Protein AF-A0A7C8UQD3-F1 (afdb_monomer_lite)

pLDDT: mean 87.44, std 9.6, range [51.25, 96.5]

Secondary structure (DSSP, 8-state):
--HHHHHH-SS-----------PPPSS--PPPP--S--S---SS---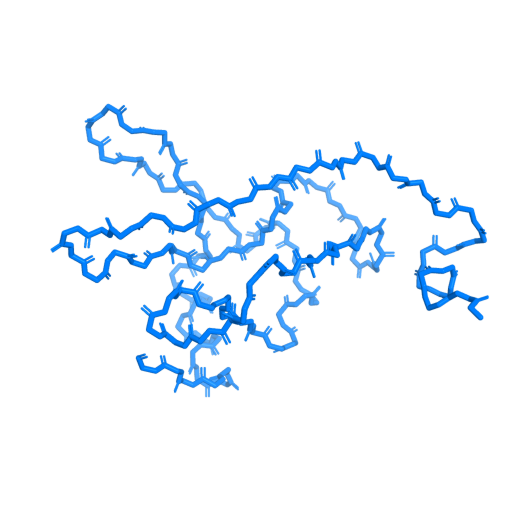------SS---GGGTPPP--TTGGGS-GGGEEEEPPSTTSPPEEEE-HHHHHHHHTTS----

Organism: Orbilia oligospora (NCBI:txid2813651)

InterPro domains:
  IPR008775 Phytanoyl-CoA dioxygenase-like [PF05721] (27-76)
  IPR051961 Fungal Secondary Metabolite Dioxygenase [PTHR37563] (3-74)

Structure (mmCIF, N/CA/C/O backbone):
data_AF-A0A7C8UQD3-F1
#
_entry.id   AF-A0A7C8UQD3-F1
#
loop_
_atom_site.group_PDB
_atom_site.id
_atom_site.type_symbol
_atom_site.label_atom_id
_atom_site.label_alt_id
_atom_site.label_comp_id
_atom_site.label_asym_id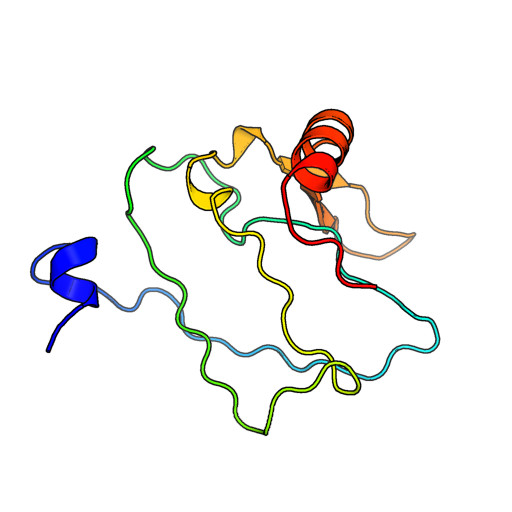
_atom_site.label_entity_id
_atom_site.label_seq_id
_atom_site.pdbx_PDB_ins_code
_atom_site.Cartn_x
_atom_site.Cartn_y
_atom_site.Cartn_z
_atom_site.occupancy
_atom_site.B_iso_or_equiv
_atom_site.auth_seq_id
_atom_site.auth_comp_id
_atom_site.auth_asym_id
_atom_site.auth_atom_id
_atom_site.pdbx_PDB_model_num
ATOM 1 N N . MET A 1 1 ? -3.721 -24.048 -6.521 1.00 60.00 1 MET A N 1
ATOM 2 C CA . MET A 1 1 ? -2.915 -22.894 -6.060 1.00 60.00 1 MET A CA 1
ATOM 3 C C . MET A 1 1 ? -1.723 -22.817 -7.000 1.00 60.00 1 MET A C 1
ATOM 5 O O . MET A 1 1 ? -1.155 -23.888 -7.178 1.00 60.00 1 MET A O 1
ATOM 9 N N . PRO A 1 2 ? -1.340 -21.674 -7.609 1.00 65.50 2 PRO A N 1
ATOM 10 C CA . PRO A 1 2 ? -1.112 -20.453 -6.829 1.00 65.50 2 PRO A CA 1
ATOM 11 C C . PRO A 1 2 ? -1.373 -19.147 -7.617 1.00 65.50 2 PRO A C 1
ATOM 13 O O . PRO A 1 2 ? -0.610 -18.793 -8.510 1.00 65.50 2 PRO A O 1
ATOM 16 N N . THR A 1 3 ? -2.394 -18.374 -7.236 1.00 86.44 3 THR A N 1
ATOM 17 C CA . THR A 1 3 ? -2.647 -17.013 -7.766 1.00 86.44 3 THR A CA 1
ATOM 18 C C . THR A 1 3 ? -1.391 -16.134 -7.764 1.00 86.44 3 THR A C 1
ATOM 20 O O . THR A 1 3 ? -1.137 -15.418 -8.728 1.00 86.44 3 THR A O 1
ATOM 23 N N . LEU A 1 4 ? -0.552 -16.265 -6.730 1.00 90.75 4 LEU A N 1
ATOM 24 C CA . LEU A 1 4 ? 0.736 -15.578 -6.631 1.00 90.75 4 LEU A CA 1
ATOM 25 C C . LEU A 1 4 ? 1.714 -15.969 -7.738 1.00 90.75 4 LEU A C 1
ATOM 27 O O . LEU A 1 4 ? 2.326 -15.088 -8.329 1.00 90.75 4 LEU A O 1
ATOM 31 N N . ALA A 1 5 ? 1.844 -17.259 -8.058 1.00 91.75 5 ALA A N 1
ATOM 32 C CA . ALA A 1 5 ? 2.788 -17.675 -9.090 1.00 91.75 5 ALA A CA 1
ATOM 33 C C . ALA A 1 5 ? 2.323 -17.282 -10.498 1.00 91.75 5 ALA A C 1
ATOM 35 O O . ALA A 1 5 ? 3.136 -17.018 -11.379 1.00 91.75 5 ALA A O 1
ATOM 36 N N . THR A 1 6 ? 1.006 -17.194 -10.711 1.00 91.50 6 THR A N 1
ATOM 37 C CA . THR A 1 6 ? 0.439 -16.655 -11.954 1.00 91.50 6 THR A CA 1
ATOM 38 C C . THR A 1 6 ? 0.760 -15.170 -12.132 1.00 91.50 6 THR A C 1
ATOM 40 O O . THR A 1 6 ? 0.939 -14.729 -13.262 1.00 91.50 6 THR A O 1
ATOM 43 N N . MET A 1 7 ? 0.845 -14.402 -11.042 1.00 91.31 7 MET A N 1
ATOM 44 C CA . MET A 1 7 ? 1.101 -12.959 -11.099 1.00 91.31 7 MET A CA 1
ATOM 45 C C . MET A 1 7 ? 2.585 -12.590 -11.043 1.00 91.31 7 MET A C 1
ATOM 47 O O . MET A 1 7 ? 2.986 -11.641 -11.706 1.00 91.31 7 MET A O 1
ATOM 51 N N . LEU A 1 8 ? 3.384 -13.313 -10.254 1.00 93.44 8 LEU A N 1
ATOM 52 C CA . LEU A 1 8 ? 4.770 -12.951 -9.928 1.00 93.44 8 LEU A CA 1
ATOM 53 C C . LEU A 1 8 ? 5.815 -13.905 -10.531 1.00 93.44 8 LEU A C 1
ATOM 55 O O . LEU A 1 8 ? 7.012 -13.670 -10.386 1.00 93.44 8 LEU A O 1
ATOM 59 N N . GLY A 1 9 ? 5.385 -14.972 -11.208 1.00 92.19 9 GLY A N 1
ATOM 60 C CA . GLY A 1 9 ? 6.266 -16.007 -11.750 1.00 92.19 9 GLY A CA 1
ATOM 61 C C . GLY A 1 9 ? 6.355 -17.257 -10.864 1.00 92.19 9 GLY A C 1
ATOM 62 O O . GLY A 1 9 ? 5.787 -17.301 -9.777 1.00 92.19 9 GLY A O 1
ATOM 63 N N . PRO A 1 10 ? 7.043 -18.314 -11.327 1.00 93.75 10 PRO A N 1
ATOM 64 C CA . PRO A 1 10 ? 6.930 -19.664 -10.762 1.00 93.75 10 PRO A CA 1
ATOM 65 C C . PRO A 1 10 ? 7.424 -19.810 -9.313 1.00 93.75 10 PRO A C 1
ATOM 67 O O . PRO A 1 10 ? 6.967 -20.712 -8.615 1.00 93.75 10 PRO A O 1
ATOM 70 N N . GLU A 1 11 ? 8.319 -18.934 -8.855 1.00 93.44 11 GLU A N 1
ATOM 71 C CA . GLU A 1 11 ? 8.979 -19.026 -7.546 1.00 93.44 11 GLU A CA 1
ATOM 72 C C . GLU A 1 11 ? 8.889 -17.685 -6.789 1.00 93.44 11 GLU A C 1
ATOM 74 O O . GLU A 1 11 ? 9.887 -16.972 -6.662 1.00 93.44 11 GLU A O 1
ATOM 79 N N . PRO A 1 12 ? 7.695 -17.283 -6.308 1.00 93.00 12 PRO A N 1
ATOM 80 C CA . PRO A 1 12 ? 7.562 -16.060 -5.527 1.00 93.00 12 PRO A CA 1
ATOM 81 C C . PRO A 1 12 ? 8.284 -16.204 -4.180 1.00 93.00 12 PRO A C 1
ATOM 83 O O . PRO A 1 12 ? 8.188 -17.235 -3.513 1.00 93.00 12 PRO A O 1
ATOM 86 N N . VAL A 1 13 ? 8.971 -15.144 -3.753 1.00 94.06 13 VAL A N 1
ATOM 87 C CA . VAL A 1 13 ? 9.729 -15.107 -2.494 1.00 94.06 13 VAL A CA 1
ATOM 88 C C . VAL A 1 13 ? 9.041 -14.178 -1.498 1.00 94.06 13 VAL A C 1
ATOM 90 O O . VAL A 1 13 ? 8.691 -13.046 -1.833 1.00 94.06 13 VAL A O 1
ATOM 93 N N . LEU A 1 14 ? 8.890 -14.631 -0.251 1.00 94.69 14 LEU A N 1
ATOM 94 C CA . LEU A 1 14 ? 8.470 -13.774 0.856 1.00 94.69 14 LEU A CA 1
ATOM 95 C C . LEU A 1 14 ? 9.652 -12.902 1.301 1.00 94.69 14 LEU A C 1
ATOM 97 O O . LEU A 1 14 ? 10.532 -13.368 2.018 1.00 94.69 14 LEU A O 1
ATOM 101 N N . GLN A 1 15 ? 9.673 -11.645 0.860 1.00 93.38 15 GLN A N 1
ATOM 102 C CA . GLN A 1 15 ? 10.747 -10.694 1.184 1.00 93.38 15 GLN A CA 1
ATOM 103 C C . GLN A 1 15 ? 10.536 -9.968 2.519 1.00 93.38 15 GLN A C 1
ATOM 105 O O . GLN A 1 15 ? 11.493 -9.558 3.169 1.00 93.38 15 GLN A O 1
ATOM 110 N N . TYR A 1 16 ? 9.281 -9.781 2.923 1.00 93.06 16 TYR A N 1
ATOM 111 C CA . TYR A 1 16 ? 8.915 -8.983 4.087 1.00 93.06 16 TYR A CA 1
ATOM 112 C C . TYR A 1 16 ? 7.658 -9.558 4.740 1.00 93.06 16 TYR A C 1
ATOM 114 O O . TYR A 1 16 ? 6.688 -9.867 4.050 1.00 93.06 16 TYR A O 1
ATOM 122 N N . ALA A 1 17 ? 7.681 -9.699 6.065 1.00 95.81 17 ALA A N 1
ATOM 123 C CA . ALA A 1 17 ? 6.547 -10.133 6.872 1.00 95.81 17 ALA A CA 1
ATOM 124 C C . ALA A 1 17 ? 6.489 -9.275 8.138 1.00 95.81 17 ALA A C 1
ATOM 126 O O . ALA A 1 17 ? 7.421 -9.278 8.941 1.00 95.81 17 ALA A O 1
ATOM 127 N N . SER A 1 18 ? 5.408 -8.516 8.288 1.00 94.69 18 SER A N 1
ATOM 128 C CA . SER A 1 18 ? 5.207 -7.566 9.383 1.00 94.69 18 SER A CA 1
ATOM 129 C C . SER A 1 18 ? 3.718 -7.440 9.703 1.00 94.69 18 SER A C 1
ATOM 131 O O . SER A 1 18 ? 2.888 -8.075 9.052 1.00 94.69 18 SER A O 1
ATOM 133 N N . GLY A 1 19 ? 3.386 -6.647 10.719 1.00 94.19 19 GLY A N 1
ATOM 134 C CA . GLY A 1 19 ? 2.014 -6.385 11.137 1.00 94.19 19 GLY A CA 1
ATOM 135 C C . GLY A 1 19 ? 1.752 -4.903 11.382 1.00 94.19 19 GLY A C 1
ATOM 136 O O . GLY A 1 19 ? 2.657 -4.140 11.722 1.00 94.19 19 GLY A O 1
ATOM 137 N N . ASN A 1 20 ? 0.485 -4.520 11.251 1.00 92.81 20 ASN A N 1
ATOM 138 C CA . ASN A 1 20 ? -0.020 -3.187 11.552 1.00 92.81 20 ASN A CA 1
ATOM 139 C C . ASN A 1 20 ? -1.083 -3.303 12.649 1.00 92.81 20 ASN A C 1
ATOM 141 O O . ASN A 1 20 ? -2.050 -4.049 12.499 1.00 92.81 20 ASN A O 1
ATOM 145 N N . THR A 1 21 ? -0.919 -2.548 13.735 1.00 91.62 21 THR A N 1
ATOM 146 C CA . THR A 1 21 ? -1.924 -2.446 14.801 1.00 91.62 21 THR A CA 1
ATOM 147 C C . THR A 1 21 ? -2.581 -1.076 14.717 1.00 91.62 21 THR A C 1
ATOM 149 O O . THR A 1 21 ? -1.958 -0.072 15.061 1.00 91.62 21 THR A O 1
ATOM 152 N N . ALA A 1 22 ? -3.833 -1.031 14.262 1.00 89.38 22 ALA A N 1
ATOM 153 C CA . ALA A 1 22 ? -4.632 0.188 14.262 1.00 89.38 22 ALA A CA 1
ATOM 154 C C . ALA A 1 22 ? -5.056 0.520 15.701 1.00 89.38 22 ALA A C 1
ATOM 156 O O . ALA A 1 22 ? -5.945 -0.113 16.269 1.00 89.38 22 ALA A O 1
ATOM 157 N N . LEU A 1 23 ? -4.370 1.482 16.319 1.00 88.25 23 LEU A N 1
ATOM 158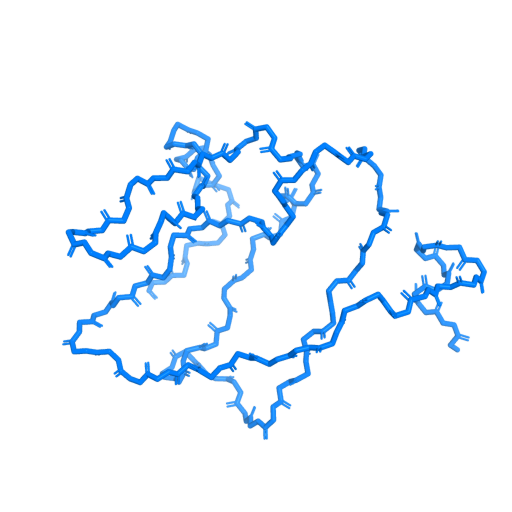 C CA . LEU A 1 23 ? -4.738 2.002 17.634 1.00 88.25 23 LEU A CA 1
ATOM 159 C C . LEU A 1 23 ? -5.767 3.120 17.482 1.00 88.25 23 LEU A C 1
ATOM 161 O O . LEU A 1 23 ? -5.712 3.901 16.534 1.00 88.25 23 LEU A O 1
ATOM 165 N N . GLN A 1 24 ? -6.680 3.223 18.447 1.00 82.88 24 GLN A N 1
ATOM 166 C CA . GLN A 1 24 ? -7.657 4.302 18.469 1.00 82.88 24 GLN A CA 1
ATOM 167 C C . GLN A 1 24 ? -6.952 5.655 18.625 1.00 82.88 24 GLN A C 1
ATOM 169 O O . GLN A 1 24 ? -6.204 5.871 19.581 1.00 82.88 24 GLN A O 1
ATOM 174 N N . THR A 1 25 ? -7.208 6.574 17.699 1.00 77.12 25 THR A N 1
ATOM 175 C CA . THR A 1 25 ? -6.651 7.928 17.726 1.00 77.12 25 THR A CA 1
ATOM 176 C C . THR A 1 25 ? -7.662 8.928 18.310 1.00 77.12 25 THR A C 1
ATOM 178 O O . THR A 1 25 ? -8.863 8.777 18.086 1.00 77.12 25 THR A O 1
ATOM 181 N N . PRO A 1 26 ? -7.223 9.971 19.049 1.00 70.88 26 PRO A N 1
ATOM 182 C CA . PRO A 1 26 ? -8.122 10.976 19.646 1.00 70.88 26 PRO A CA 1
ATOM 183 C C . PRO A 1 26 ? -8.899 11.839 18.637 1.00 70.88 26 PRO A C 1
ATOM 185 O O . PRO A 1 26 ? -9.862 12.510 19.001 1.00 70.88 26 PRO A O 1
ATOM 188 N N . SER A 1 27 ? -8.471 11.846 17.377 1.00 61.78 27 SER A N 1
ATOM 189 C CA . SER A 1 27 ? -9.138 12.473 16.236 1.00 61.78 27 SER A CA 1
ATOM 190 C C . SER A 1 27 ? -9.420 11.406 15.176 1.00 61.78 27 SER A C 1
ATOM 192 O O . SER A 1 27 ? -8.819 10.332 15.226 1.00 61.78 27 SER A O 1
ATOM 194 N N . ASN A 1 28 ? -10.286 11.698 14.198 1.00 64.25 28 ASN A N 1
ATOM 195 C CA . ASN A 1 28 ? -10.464 10.909 12.966 1.00 64.25 28 ASN A CA 1
ATOM 196 C C . ASN A 1 28 ? -9.186 10.952 12.095 1.00 64.25 28 ASN A C 1
ATOM 198 O O . ASN A 1 28 ? -9.216 11.361 10.935 1.00 64.25 28 ASN A O 1
ATOM 202 N N . ALA A 1 29 ? -8.035 10.635 12.688 1.00 74.69 29 ALA A N 1
ATOM 203 C CA . ALA A 1 29 ? -6.733 10.665 12.065 1.00 74.69 29 ALA A CA 1
ATOM 204 C C . ALA A 1 29 ? -6.706 9.563 11.014 1.00 74.69 29 ALA A C 1
ATOM 206 O O . ALA A 1 29 ? -6.639 8.373 11.313 1.00 74.69 29 ALA A O 1
ATOM 207 N N . ARG A 1 30 ? -6.800 9.987 9.760 1.00 82.56 30 ARG A N 1
ATOM 208 C CA . ARG A 1 30 ? -6.718 9.112 8.604 1.00 82.56 30 ARG A CA 1
ATOM 209 C C . ARG A 1 30 ? -5.302 9.188 8.062 1.00 82.56 30 ARG A C 1
ATOM 211 O O . ARG A 1 30 ? -4.770 10.284 7.887 1.00 82.56 30 ARG A O 1
ATOM 218 N N . GLN A 1 31 ? -4.702 8.038 7.766 1.00 87.38 31 GLN A N 1
ATOM 219 C CA . GLN A 1 31 ? -3.435 8.028 7.043 1.00 87.38 31 GLN A CA 1
ATOM 220 C C . GLN A 1 31 ? -3.628 8.690 5.664 1.00 87.38 31 GLN A C 1
ATOM 222 O O . GLN A 1 31 ? -4.680 8.502 5.030 1.00 87.38 31 GLN A O 1
ATOM 227 N N . PRO A 1 32 ? -2.648 9.466 5.175 1.00 90.56 32 PRO A N 1
ATOM 228 C CA . PRO A 1 32 ? -2.666 9.937 3.797 1.00 90.56 32 PRO A CA 1
ATOM 229 C C . PRO A 1 32 ? -2.767 8.754 2.825 1.00 90.56 32 PRO A C 1
ATOM 231 O O . PRO A 1 32 ? -2.262 7.663 3.097 1.00 90.56 32 PRO A O 1
ATOM 234 N N . VAL A 1 33 ? -3.440 8.950 1.688 1.00 92.69 33 VAL A N 1
ATOM 235 C CA . VAL A 1 33 ? -3.493 7.924 0.632 1.00 92.69 33 VAL A CA 1
ATOM 236 C C . VAL A 1 33 ? -2.079 7.730 0.090 1.00 92.69 33 VAL A C 1
ATOM 238 O O . VAL A 1 33 ? -1.436 8.719 -0.250 1.00 92.69 33 VAL A O 1
ATOM 241 N N . HIS A 1 34 ? -1.609 6.488 -0.000 1.00 93.56 34 HIS A N 1
ATOM 242 C CA . HIS A 1 34 ? -0.259 6.147 -0.454 1.00 93.56 34 HIS A CA 1
ATOM 243 C C . HIS A 1 34 ? -0.211 4.744 -1.081 1.00 93.56 34 HIS A C 1
ATOM 245 O O . HIS A 1 34 ? -1.181 3.989 -1.020 1.00 93.56 34 HIS A O 1
ATOM 251 N N . SER A 1 35 ? 0.927 4.422 -1.694 1.00 92.88 35 SER A N 1
ATOM 252 C CA . SER A 1 35 ? 1.379 3.071 -2.032 1.00 92.88 35 SER A CA 1
ATOM 253 C C . SER A 1 35 ? 2.476 2.653 -1.045 1.00 92.88 35 SER A C 1
ATOM 255 O O . SER A 1 35 ? 3.245 3.487 -0.566 1.00 92.88 35 SER A O 1
ATOM 257 N N . ASP A 1 36 ? 2.575 1.361 -0.735 1.00 91.31 36 ASP A N 1
ATOM 258 C CA . ASP A 1 36 ? 3.565 0.857 0.229 1.00 91.31 36 ASP A CA 1
ATOM 259 C C . ASP A 1 36 ? 5.010 0.947 -0.285 1.00 91.31 36 ASP A C 1
ATOM 261 O O . ASP A 1 36 ? 5.947 1.070 0.507 1.00 91.31 36 ASP A O 1
ATOM 265 N N . ILE A 1 37 ? 5.190 0.886 -1.608 1.00 90.31 37 ILE A N 1
ATOM 266 C CA . ILE A 1 37 ? 6.496 0.936 -2.270 1.00 90.31 37 ILE A CA 1
ATOM 267 C C . ILE A 1 37 ? 6.851 2.382 -2.602 1.00 90.31 37 ILE A C 1
ATOM 269 O O . ILE A 1 37 ? 6.077 3.073 -3.257 1.00 90.31 37 ILE A O 1
ATOM 273 N N . ASP A 1 38 ? 8.047 2.815 -2.213 1.00 87.31 38 ASP A N 1
ATOM 274 C CA . ASP A 1 38 ? 8.535 4.193 -2.344 1.00 87.31 38 ASP A CA 1
ATOM 275 C C . ASP A 1 38 ? 9.834 4.329 -3.151 1.00 87.31 38 ASP A C 1
ATOM 277 O O . ASP A 1 38 ? 10.477 5.378 -3.142 1.00 87.31 38 ASP A O 1
ATOM 281 N N . PHE A 1 39 ? 10.215 3.281 -3.877 1.00 89.56 39 PHE A N 1
ATOM 282 C CA . PHE A 1 39 ? 11.414 3.250 -4.706 1.00 89.56 39 PHE A CA 1
ATOM 283 C C . PHE A 1 39 ? 11.080 2.921 -6.169 1.00 89.56 39 PHE A C 1
ATOM 285 O O . PHE A 1 39 ? 10.034 2.325 -6.436 1.00 89.56 39 PHE A O 1
ATOM 292 N N . PRO A 1 40 ? 11.969 3.257 -7.127 1.00 92.75 40 PRO A N 1
ATOM 293 C CA . PRO A 1 40 ? 11.794 2.894 -8.529 1.00 92.75 40 PRO A CA 1
ATOM 294 C C . PRO A 1 40 ? 11.543 1.403 -8.732 1.00 92.75 40 PRO A C 1
ATOM 296 O O . PRO A 1 40 ? 12.360 0.563 -8.355 1.00 92.75 40 PRO A O 1
ATOM 299 N N . HIS A 1 41 ? 10.423 1.077 -9.371 1.00 90.88 41 HIS A N 1
ATOM 300 C CA . HIS A 1 41 ? 10.014 -0.293 -9.641 1.00 90.88 41 HIS A CA 1
ATOM 301 C C . HIS A 1 41 ? 9.412 -0.425 -11.048 1.00 90.88 41 HIS A C 1
ATOM 303 O O . HIS A 1 41 ? 9.011 0.579 -11.640 1.00 90.88 41 HIS A O 1
ATOM 309 N N . PRO A 1 42 ? 9.334 -1.644 -11.610 1.00 90.50 42 PRO A N 1
ATOM 310 C CA . PRO A 1 42 ? 8.728 -1.848 -12.920 1.00 90.50 42 PRO A CA 1
ATOM 311 C C . PRO A 1 42 ? 7.235 -1.492 -12.956 1.00 90.50 42 PRO A C 1
ATOM 313 O O . PRO A 1 42 ? 6.531 -1.619 -11.954 1.00 90.50 42 PRO A O 1
ATOM 316 N N . ASN A 1 43 ? 6.737 -1.145 -14.147 1.00 88.31 43 ASN A N 1
ATOM 317 C CA . ASN A 1 43 ? 5.320 -0.827 -14.403 1.00 88.31 43 ASN A CA 1
ATOM 318 C C . ASN A 1 43 ? 4.438 -2.077 -14.593 1.00 88.31 43 ASN A C 1
ATOM 320 O O . ASN A 1 43 ? 3.328 -1.993 -15.114 1.00 88.31 43 ASN A O 1
ATOM 324 N N . PHE A 1 44 ? 4.944 -3.252 -14.227 1.00 88.88 44 PHE A N 1
ATOM 325 C CA . PHE A 1 44 ? 4.215 -4.516 -14.229 1.00 88.88 44 PHE A CA 1
ATOM 326 C C . PHE A 1 44 ? 4.236 -5.111 -12.813 1.00 88.88 44 PHE A C 1
ATOM 328 O O . PHE A 1 44 ? 5.125 -4.765 -12.031 1.00 88.88 44 PHE A O 1
ATOM 335 N N . PRO A 1 45 ? 3.291 -6.004 -12.458 1.00 89.50 45 PRO A N 1
ATOM 336 C CA . PRO A 1 45 ? 3.263 -6.618 -11.134 1.00 89.50 45 PRO A CA 1
ATOM 337 C C . PRO A 1 45 ? 4.593 -7.312 -10.804 1.00 89.50 45 PRO A C 1
ATOM 339 O O . PRO A 1 45 ? 4.977 -8.274 -11.463 1.00 89.50 45 PRO A O 1
ATOM 342 N N . PHE A 1 46 ? 5.299 -6.809 -9.790 1.00 91.25 46 PHE A N 1
ATOM 343 C CA . PHE A 1 46 ? 6.597 -7.339 -9.344 1.00 91.25 46 PHE A CA 1
ATOM 344 C C . PHE A 1 46 ? 6.589 -7.743 -7.860 1.00 91.25 46 PHE A C 1
ATOM 346 O O . PHE A 1 46 ? 7.472 -8.468 -7.406 1.00 91.25 46 PHE A O 1
ATOM 353 N N . SER A 1 47 ? 5.590 -7.289 -7.103 1.00 92.56 47 SER A N 1
ATOM 354 C CA . SER A 1 47 ? 5.363 -7.634 -5.702 1.00 92.56 47 SER A CA 1
ATOM 355 C C . SER A 1 47 ? 3.860 -7.697 -5.416 1.00 92.56 47 SER A C 1
ATOM 357 O O . SER A 1 47 ? 3.045 -7.145 -6.158 1.00 92.56 47 SER A O 1
ATOM 359 N N . MET A 1 48 ? 3.484 -8.406 -4.351 1.00 93.75 48 MET A N 1
ATOM 360 C CA . MET A 1 48 ? 2.110 -8.452 -3.860 1.00 93.75 48 MET A CA 1
ATOM 361 C C . MET A 1 48 ? 2.101 -8.362 -2.339 1.00 93.75 48 MET A C 1
ATOM 363 O O . MET A 1 48 ? 2.768 -9.147 -1.667 1.00 93.75 48 MET A O 1
ATOM 367 N N . VAL A 1 49 ? 1.299 -7.438 -1.815 1.00 94.50 49 VAL A N 1
ATOM 368 C CA . VAL A 1 49 ? 0.998 -7.347 -0.386 1.00 94.50 49 VAL A CA 1
ATOM 369 C C . VAL A 1 49 ? -0.169 -8.278 -0.072 1.00 94.50 49 VAL A C 1
ATOM 371 O O . VAL A 1 49 ? -1.204 -8.237 -0.739 1.00 94.50 49 VAL A O 1
ATOM 374 N N . VAL A 1 50 ? -0.001 -9.125 0.942 1.00 94.12 50 VAL A N 1
ATOM 375 C CA . VAL A 1 50 ? -1.046 -10.030 1.433 1.00 94.12 50 VAL A CA 1
ATOM 376 C C . VAL A 1 50 ? -1.399 -9.621 2.858 1.00 94.12 50 VAL A C 1
ATOM 378 O O . VAL A 1 50 ? -0.677 -9.944 3.798 1.00 94.12 50 VAL A O 1
ATOM 381 N N . ASN A 1 51 ? -2.517 -8.911 3.013 1.00 95.00 51 ASN A N 1
ATOM 382 C CA . ASN A 1 51 ? -3.038 -8.526 4.323 1.00 95.00 51 ASN A CA 1
ATOM 383 C C . ASN A 1 51 ? -3.856 -9.676 4.920 1.00 95.00 51 ASN A C 1
ATOM 385 O O . ASN A 1 51 ? -4.846 -10.110 4.330 1.00 95.00 51 ASN A O 1
ATOM 389 N N . ILE A 1 52 ? -3.440 -10.162 6.092 1.00 95.81 52 ILE A N 1
ATOM 390 C CA . ILE A 1 52 ? -4.129 -11.223 6.835 1.00 95.81 52 ILE A CA 1
ATOM 391 C C . ILE A 1 52 ? -4.759 -10.587 8.081 1.00 95.81 52 ILE A C 1
ATOM 393 O O . ILE A 1 52 ? -4.039 -10.323 9.047 1.00 95.81 52 ILE A O 1
ATOM 397 N N . PRO A 1 53 ? -6.074 -10.303 8.079 1.00 95.31 53 PRO A N 1
ATOM 398 C CA . PRO A 1 53 ? -6.733 -9.752 9.254 1.00 95.31 53 PRO A CA 1
ATOM 399 C C . PRO A 1 53 ? -6.753 -10.786 10.387 1.00 95.31 53 PRO A C 1
ATOM 401 O O . PRO A 1 53 ? -7.048 -11.960 10.165 1.00 95.31 53 PRO A O 1
ATOM 404 N N . LEU A 1 54 ? -6.426 -10.346 11.605 1.00 96.44 54 LEU A N 1
ATOM 405 C CA . LEU A 1 54 ? -6.449 -11.188 12.814 1.00 96.44 54 LEU A CA 1
ATOM 406 C C . LEU A 1 54 ? -7.765 -11.069 13.601 1.00 96.44 54 LEU A C 1
ATOM 408 O O . LEU A 1 54 ? -7.992 -11.820 14.547 1.00 96.44 54 LEU A O 1
ATOM 412 N N . VAL A 1 55 ? -8.610 -10.115 13.213 1.00 95.25 55 VAL A N 1
ATOM 413 C CA . VAL A 1 55 ? -9.946 -9.834 13.749 1.00 95.25 55 VAL A CA 1
ATOM 414 C C . VAL A 1 55 ? -10.860 -9.439 12.589 1.00 95.25 55 VAL A C 1
ATOM 416 O O . VAL A 1 55 ? -10.367 -9.122 11.504 1.00 95.25 55 VAL A O 1
ATOM 419 N N . ASP A 1 56 ? -12.174 -9.428 12.802 1.00 96.50 56 ASP A N 1
ATOM 420 C CA . ASP A 1 56 ? -13.107 -8.905 11.800 1.00 96.50 56 ASP A CA 1
ATOM 421 C C . ASP A 1 56 ? -12.796 -7.434 11.504 1.00 96.50 56 ASP A C 1
ATOM 423 O O . ASP A 1 56 ? -12.682 -6.624 12.422 1.00 96.50 56 ASP A O 1
ATOM 427 N N . MET A 1 57 ? -12.656 -7.087 10.225 1.00 93.38 57 MET A N 1
ATOM 428 C CA . MET A 1 57 ? -12.361 -5.721 9.787 1.00 93.38 57 MET A CA 1
ATOM 429 C C . MET A 1 57 ? -13.672 -4.978 9.521 1.00 93.38 57 MET A C 1
ATOM 431 O O . MET A 1 57 ? -14.447 -5.384 8.653 1.00 93.38 57 MET A O 1
ATOM 435 N N . THR A 1 58 ? -13.910 -3.883 10.239 1.00 91.81 58 THR A N 1
ATOM 436 C CA . THR A 1 58 ? -15.080 -3.010 10.081 1.00 91.81 58 THR A CA 1
ATOM 437 C C . THR A 1 58 ? -14.644 -1.554 9.928 1.00 91.81 58 THR A C 1
ATOM 439 O O . THR A 1 58 ? -13.505 -1.193 10.224 1.00 91.81 58 THR A O 1
ATOM 442 N N . ILE A 1 59 ? -15.540 -0.686 9.457 1.00 87.62 59 ILE A N 1
ATOM 443 C CA . ILE A 1 59 ? -15.230 0.747 9.324 1.00 87.62 59 ILE A CA 1
ATOM 444 C C . ILE A 1 59 ? -14.856 1.331 10.697 1.00 87.62 59 ILE A C 1
ATOM 446 O O . ILE A 1 59 ? -13.898 2.088 10.821 1.00 87.62 59 ILE A O 1
ATOM 450 N N . GLU A 1 60 ? -15.562 0.913 11.747 1.00 87.75 60 GLU A N 1
ATOM 451 C CA . GLU A 1 60 ? -15.413 1.415 13.114 1.00 87.75 60 GLU A CA 1
ATOM 452 C C . GLU A 1 60 ? -14.082 1.022 13.770 1.00 87.75 60 GLU A C 1
ATOM 454 O O . GLU A 1 60 ? -13.635 1.717 14.682 1.00 87.75 60 GLU A O 1
ATOM 459 N N . ASN A 1 61 ? -13.446 -0.071 13.329 1.00 89.50 61 ASN A N 1
ATOM 460 C CA . ASN A 1 61 ? -12.166 -0.536 13.872 1.00 89.50 61 ASN A CA 1
ATOM 461 C C . ASN A 1 61 ? -10.968 -0.312 12.935 1.00 89.50 61 ASN A C 1
ATOM 463 O O . ASN A 1 61 ? -9.887 -0.846 13.185 1.00 89.50 61 ASN A O 1
ATOM 467 N N . GLY A 1 62 ? -11.140 0.519 11.902 1.00 88.88 62 GLY A N 1
ATOM 468 C CA . GLY A 1 62 ? -10.048 0.934 11.025 1.00 88.88 62 GLY A CA 1
ATOM 469 C C . GLY A 1 62 ? -9.765 -0.040 9.885 1.00 88.88 62 GLY A C 1
ATOM 470 O O . GLY A 1 62 ? -8.601 -0.272 9.553 1.00 88.88 62 GLY A O 1
ATOM 471 N N . ALA A 1 63 ? -10.807 -0.614 9.274 1.00 89.81 63 ALA A N 1
ATOM 472 C CA . ALA A 1 63 ? -10.654 -1.379 8.042 1.00 89.81 63 ALA A CA 1
ATOM 473 C C . ALA A 1 63 ? -9.899 -0.582 6.964 1.00 89.81 63 ALA A C 1
ATOM 475 O O . ALA A 1 63 ? -10.146 0.606 6.756 1.00 89.81 63 ALA A O 1
ATOM 476 N N . LEU A 1 64 ? -8.987 -1.260 6.259 1.00 90.00 64 LEU A N 1
ATOM 477 C CA . LEU A 1 64 ? -8.216 -0.658 5.174 1.00 90.00 64 LEU A CA 1
ATOM 478 C C . LEU A 1 64 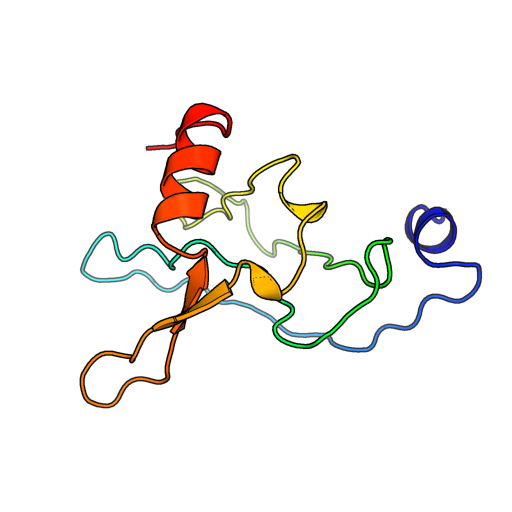? -9.141 -0.193 4.041 1.00 90.00 64 LEU A C 1
ATOM 480 O O . LEU A 1 64 ? -9.939 -0.966 3.512 1.00 90.00 64 LEU A O 1
ATOM 484 N N . GLU A 1 65 ? -8.943 1.045 3.602 1.00 91.25 65 GLU A N 1
ATOM 485 C CA . GLU A 1 65 ? -9.541 1.584 2.386 1.00 91.25 65 GLU A CA 1
ATOM 486 C C . GLU A 1 65 ? -8.631 1.297 1.180 1.00 91.25 65 GLU A C 1
ATOM 488 O O . GLU A 1 65 ? -7.442 1.615 1.197 1.00 91.25 65 GLU A O 1
ATOM 493 N N . VAL A 1 66 ? -9.182 0.717 0.110 1.00 91.81 66 VAL A N 1
ATOM 494 C CA . VAL A 1 66 ? -8.447 0.410 -1.130 1.00 91.81 66 VAL A CA 1
ATOM 495 C C . VAL A 1 66 ? -9.030 1.172 -2.315 1.00 91.81 66 VAL A C 1
ATOM 497 O O . VAL A 1 66 ? -10.239 1.373 -2.395 1.00 91.81 66 VAL A O 1
ATOM 500 N N . TRP A 1 67 ? -8.168 1.599 -3.244 1.00 92.56 67 TRP A N 1
ATOM 501 C CA . TRP A 1 67 ? -8.539 2.408 -4.413 1.00 92.56 67 TRP A CA 1
ATOM 502 C C . TRP A 1 67 ? -8.310 1.590 -5.691 1.00 92.56 67 TRP A C 1
ATOM 504 O O . TRP A 1 67 ? -7.190 1.567 -6.206 1.00 92.56 67 TRP A O 1
ATOM 514 N N . PRO A 1 68 ? -9.321 0.864 -6.206 1.00 91.25 68 PRO A N 1
ATOM 515 C CA . PRO A 1 68 ? -9.146 0.008 -7.376 1.00 91.25 68 PRO A CA 1
ATOM 516 C C . PRO A 1 68 ? -8.643 0.785 -8.600 1.00 91.25 68 PRO A C 1
ATOM 518 O O . PRO A 1 68 ? -9.050 1.915 -8.849 1.00 91.25 68 PRO A O 1
ATOM 521 N N . GLY A 1 69 ? -7.755 0.165 -9.379 1.00 90.19 69 GLY A N 1
ATOM 522 C CA . GLY A 1 69 ? -7.176 0.767 -10.588 1.00 90.19 69 GLY A CA 1
ATOM 523 C C . GLY A 1 69 ? -5.954 1.668 -10.365 1.00 90.19 69 GLY A C 1
ATOM 524 O O . GLY A 1 69 ? -5.191 1.863 -11.305 1.00 90.19 69 GLY A O 1
ATOM 525 N N . THR A 1 70 ? -5.682 2.142 -9.143 1.00 91.50 70 THR A N 1
ATOM 526 C CA . THR A 1 70 ? -4.518 3.021 -8.881 1.00 91.50 70 THR A CA 1
ATOM 527 C C . THR A 1 70 ? -3.173 2.287 -8.875 1.00 91.50 70 THR A C 1
ATOM 529 O O . THR A 1 70 ? -2.140 2.911 -9.069 1.00 91.50 70 THR A O 1
ATOM 532 N N . HIS A 1 71 ? -3.170 0.957 -8.749 1.00 91.50 71 HIS A N 1
ATOM 533 C CA . HIS A 1 71 ? -1.973 0.107 -8.865 1.00 91.50 71 HIS A CA 1
ATOM 534 C C . HIS A 1 71 ? -1.264 0.171 -10.234 1.00 91.50 71 HIS A C 1
ATOM 536 O O . HIS A 1 71 ? -0.164 -0.355 -10.368 1.00 91.50 71 HIS A O 1
ATOM 542 N N . ALA A 1 72 ? -1.886 0.776 -11.253 1.00 89.88 72 ALA A N 1
ATOM 543 C CA . ALA A 1 72 ? -1.283 0.982 -12.570 1.00 89.88 72 ALA A CA 1
ATOM 544 C C . ALA A 1 72 ? -0.322 2.190 -12.626 1.00 89.88 72 ALA A C 1
ATOM 546 O O . ALA A 1 72 ? 0.262 2.452 -13.677 1.00 89.88 72 ALA A O 1
ATOM 547 N N . THR A 1 73 ? -0.177 2.940 -11.528 1.00 89.12 73 THR A N 1
ATOM 548 C CA . THR A 1 73 ? 0.780 4.052 -11.401 1.00 89.12 73 THR A CA 1
ATOM 549 C C . THR A 1 73 ? 2.075 3.597 -10.723 1.00 89.12 73 THR A C 1
ATOM 551 O O . THR A 1 73 ? 2.181 2.464 -10.256 1.00 89.12 73 THR A O 1
ATOM 554 N N . THR A 1 74 ? 3.069 4.480 -10.641 1.00 88.00 74 THR A N 1
ATOM 555 C CA . THR A 1 74 ? 4.375 4.186 -10.028 1.00 88.00 74 THR A CA 1
ATOM 556 C C . THR A 1 74 ? 4.601 5.007 -8.761 1.00 88.00 74 THR A C 1
ATOM 558 O O . THR A 1 74 ? 3.770 5.835 -8.378 1.00 88.00 74 THR A O 1
ATOM 561 N N . PHE A 1 75 ? 5.751 4.793 -8.115 1.00 90.12 75 PHE A N 1
ATOM 562 C CA . PHE A 1 75 ? 6.217 5.606 -6.991 1.00 90.12 75 PHE A CA 1
ATOM 563 C C . PHE A 1 75 ? 6.337 7.113 -7.315 1.00 90.12 75 PHE A C 1
ATOM 565 O O . PHE A 1 75 ? 6.355 7.910 -6.383 1.00 90.12 75 PHE A O 1
ATOM 572 N N . GLU A 1 76 ? 6.386 7.507 -8.596 1.00 93.31 76 GLU A N 1
ATOM 573 C CA . GLU A 1 76 ? 6.494 8.909 -9.039 1.00 93.31 76 GLU A CA 1
ATOM 574 C C . GLU A 1 76 ? 5.262 9.748 -8.671 1.00 93.31 76 GLU A C 1
ATOM 576 O O . GLU A 1 76 ? 5.365 10.960 -8.506 1.00 93.31 76 GLU A O 1
ATOM 581 N N . ASP A 1 77 ? 4.110 9.103 -8.474 1.00 94.38 77 ASP A N 1
ATOM 582 C CA . ASP A 1 77 ? 2.870 9.764 -8.059 1.00 94.38 77 ASP A CA 1
ATOM 583 C C . ASP A 1 77 ? 2.850 10.094 -6.552 1.00 94.38 77 ASP A C 1
ATOM 585 O O . ASP A 1 77 ? 1.844 10.599 -6.039 1.00 94.38 77 ASP A O 1
ATOM 589 N N . GLN A 1 78 ? 3.928 9.778 -5.825 1.00 93.19 78 GLN A N 1
ATOM 590 C CA . GLN A 1 78 ? 4.036 9.940 -4.378 1.00 93.19 78 GLN A CA 1
ATOM 591 C C . GLN A 1 78 ? 5.004 11.054 -3.984 1.00 93.19 78 GLN A C 1
ATOM 593 O O . GLN A 1 78 ? 6.018 11.301 -4.632 1.00 93.19 78 GLN A O 1
ATOM 598 N N . ILE A 1 79 ? 4.713 11.679 -2.849 1.00 92.81 79 ILE A N 1
ATOM 599 C CA . ILE A 1 79 ? 5.555 12.663 -2.175 1.00 92.81 79 ILE A CA 1
ATOM 600 C C . ILE A 1 79 ? 5.780 12.258 -0.719 1.00 92.81 79 ILE A C 1
ATOM 602 O O . ILE A 1 79 ? 4.987 11.527 -0.121 1.00 92.81 79 ILE A O 1
ATOM 606 N N . LEU A 1 80 ? 6.873 12.762 -0.148 1.00 89.75 80 LEU A N 1
ATOM 607 C CA . LEU A 1 80 ? 7.107 12.746 1.290 1.00 89.75 80 LEU A CA 1
ATOM 608 C C . LEU A 1 80 ? 6.652 14.085 1.861 1.00 89.75 80 LEU A C 1
ATOM 610 O O . LEU A 1 80 ? 7.306 15.109 1.654 1.00 89.75 80 LEU A O 1
ATOM 614 N N . GLU A 1 81 ? 5.530 14.076 2.571 1.00 84.12 81 GLU A N 1
ATOM 615 C CA . GLU A 1 81 ? 5.107 15.231 3.349 1.00 84.12 81 GLU A CA 1
ATOM 616 C C . GLU A 1 81 ? 5.912 15.273 4.656 1.00 84.12 81 GLU A C 1
ATOM 618 O O . GLU A 1 81 ? 6.126 14.228 5.287 1.00 84.12 81 GLU A O 1
ATOM 623 N N . PRO A 1 82 ? 6.390 16.455 5.085 1.00 79.12 82 PRO A N 1
ATOM 624 C CA . PRO A 1 82 ? 7.017 16.592 6.390 1.00 79.12 82 PRO A CA 1
ATOM 625 C C . PRO A 1 82 ? 6.051 16.117 7.480 1.00 79.12 82 PRO A C 1
ATOM 627 O O . PRO A 1 82 ? 4.897 16.545 7.507 1.00 79.12 82 PRO A O 1
ATOM 630 N N . GLY A 1 83 ? 6.522 15.254 8.383 1.00 70.44 83 GLY A N 1
ATOM 631 C CA . GLY A 1 83 ? 5.768 14.915 9.589 1.00 70.44 83 GLY A CA 1
ATOM 632 C C . GLY A 1 83 ? 5.525 16.163 10.442 1.00 70.44 83 GLY A C 1
ATOM 633 O O . GLY A 1 83 ? 6.207 17.185 10.280 1.00 70.44 83 GLY A O 1
ATOM 634 N N . GLN A 1 84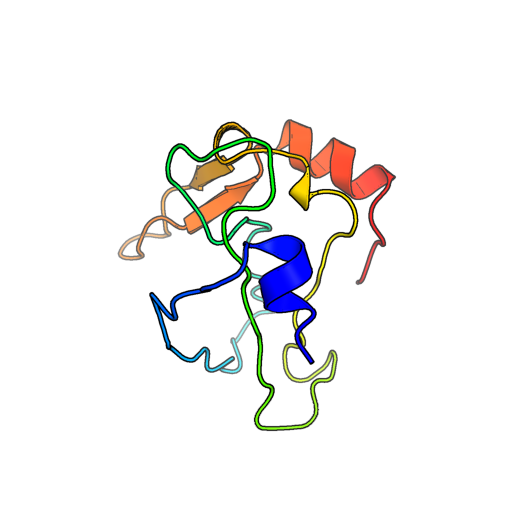 ? 4.572 16.104 11.376 1.00 70.81 84 GLN A N 1
ATOM 635 C CA . GLN A 1 84 ? 4.463 17.170 12.372 1.00 70.81 84 GLN A CA 1
ATOM 636 C C . GLN A 1 84 ? 5.738 17.218 13.230 1.00 70.81 84 GLN A C 1
ATOM 638 O O . GLN A 1 84 ? 6.581 16.328 13.172 1.00 70.81 84 GLN A O 1
ATOM 643 N N . SER A 1 85 ? 5.931 18.286 14.006 1.00 69.06 85 SER A N 1
ATOM 644 C CA . SER A 1 85 ? 7.162 18.494 14.783 1.00 69.06 85 SER A CA 1
ATOM 645 C C . SER A 1 85 ? 7.550 17.262 15.620 1.00 69.06 85 SER A C 1
ATOM 647 O O . SER A 1 85 ? 6.937 17.001 16.652 1.00 69.06 85 SER A O 1
ATOM 649 N N . GLY A 1 86 ? 8.612 16.557 15.211 1.00 67.06 86 GLY A N 1
ATOM 650 C CA . GLY A 1 86 ? 9.117 15.348 15.878 1.00 67.06 86 GLY A CA 1
ATOM 651 C C . GLY A 1 86 ? 8.614 14.018 15.300 1.00 67.06 86 GLY A C 1
ATOM 652 O O . GLY A 1 86 ? 9.053 12.965 15.757 1.00 67.06 86 GLY A O 1
ATOM 653 N N . GLU A 1 87 ? 7.743 14.049 14.295 1.00 75.44 87 GLU A N 1
ATOM 654 C CA . GLU A 1 87 ? 7.241 12.876 13.582 1.00 75.44 87 GLU A CA 1
ATOM 655 C C . GLU A 1 87 ? 8.069 12.581 12.328 1.00 75.44 87 GLU A C 1
ATOM 657 O O . GLU A 1 87 ? 8.709 13.457 11.739 1.00 75.44 87 GLU A O 1
ATOM 662 N N . LEU A 1 88 ? 8.055 11.315 11.909 1.00 77.69 88 LEU A N 1
ATOM 663 C CA . LEU A 1 88 ? 8.669 10.909 10.651 1.00 77.69 88 LEU A CA 1
ATOM 664 C C . LEU A 1 88 ? 7.869 11.472 9.464 1.00 77.69 88 LEU A C 1
ATOM 666 O O . LEU A 1 88 ? 6.649 11.615 9.569 1.00 77.69 88 LEU A O 1
ATOM 670 N N . PRO A 1 89 ? 8.528 11.759 8.326 1.00 82.69 89 PRO A N 1
ATOM 671 C CA . PRO A 1 89 ? 7.836 12.077 7.085 1.00 82.69 89 PRO A CA 1
ATOM 672 C C . PRO A 1 89 ? 6.798 11.010 6.739 1.00 82.69 89 PRO A C 1
ATOM 674 O O . PRO A 1 89 ? 7.043 9.813 6.920 1.00 82.69 89 PRO A O 1
ATOM 677 N N . VAL A 1 90 ? 5.659 11.444 6.210 1.00 87.25 90 VAL A N 1
ATOM 678 C CA . VAL A 1 90 ? 4.573 10.554 5.794 1.00 87.25 90 VAL A CA 1
ATOM 679 C C . VAL A 1 90 ? 4.490 10.514 4.276 1.00 87.25 90 VAL A C 1
ATOM 681 O O . VAL A 1 90 ? 4.676 11.520 3.593 1.00 87.25 90 VAL A O 1
ATOM 684 N N . ARG A 1 91 ? 4.233 9.326 3.731 1.00 90.88 91 ARG A N 1
ATOM 685 C CA . ARG A 1 91 ? 4.020 9.149 2.293 1.00 90.88 91 ARG A CA 1
ATOM 686 C C . ARG A 1 91 ? 2.597 9.549 1.936 1.00 90.88 91 ARG A C 1
ATOM 688 O O . ARG A 1 91 ? 1.662 9.163 2.634 1.00 90.88 91 ARG A O 1
ATOM 695 N N . ALA A 1 92 ? 2.449 10.280 0.840 1.00 93.69 92 ALA A N 1
ATOM 696 C CA . ALA A 1 92 ? 1.160 10.703 0.312 1.00 93.69 92 ALA A CA 1
ATOM 697 C C . ALA A 1 92 ? 1.178 10.732 -1.223 1.00 93.69 92 ALA A C 1
ATOM 699 O O . ALA A 1 92 ? 2.229 10.905 -1.833 1.00 93.69 92 ALA A O 1
ATOM 700 N N . ILE A 1 93 ? 0.018 10.588 -1.864 1.00 94.62 93 ILE A N 1
ATOM 701 C CA . ILE A 1 93 ? -0.146 10.880 -3.295 1.00 94.62 93 ILE A CA 1
ATOM 702 C C . ILE A 1 93 ? -0.090 12.394 -3.526 1.00 94.62 93 ILE A C 1
ATOM 704 O O . ILE A 1 93 ? -0.690 13.149 -2.760 1.00 94.62 93 ILE A O 1
ATOM 708 N N . ILE A 1 94 ? 0.558 12.821 -4.616 1.00 95.12 94 ILE A N 1
ATOM 709 C CA . ILE A 1 94 ? 0.592 14.223 -5.069 1.00 95.12 94 ILE A CA 1
ATOM 710 C C . ILE A 1 94 ? -0.829 14.827 -5.040 1.00 95.12 94 ILE A C 1
ATOM 712 O O . ILE A 1 94 ? -1.744 14.223 -5.614 1.00 95.12 94 ILE A O 1
ATOM 716 N N . PRO A 1 95 ? -1.047 16.004 -4.416 1.00 93.69 95 PRO A N 1
ATOM 717 C CA . PRO A 1 95 ? -2.382 16.558 -4.191 1.00 93.69 95 PRO A CA 1
ATOM 718 C C . PRO A 1 95 ? -3.256 16.647 -5.447 1.00 93.69 95 PRO A C 1
ATOM 720 O O . PRO A 1 95 ? -4.429 16.273 -5.406 1.00 93.69 95 PRO A O 1
ATOM 723 N N . GLU A 1 96 ? -2.699 17.078 -6.576 1.00 94.94 96 GLU A N 1
ATOM 724 C CA . GLU A 1 96 ? -3.413 17.204 -7.849 1.00 94.94 96 GLU A CA 1
ATOM 725 C C . GLU A 1 96 ? -3.891 15.838 -8.363 1.00 94.94 96 GLU A C 1
ATOM 727 O O . GLU A 1 96 ? -5.049 15.685 -8.761 1.00 94.94 96 GLU A O 1
ATOM 732 N N . LEU A 1 97 ? -3.031 14.817 -8.288 1.00 94.75 97 LEU A N 1
ATOM 733 C CA . LEU A 1 97 ? -3.371 13.446 -8.676 1.00 94.75 97 LEU A CA 1
ATOM 734 C C . LEU A 1 97 ? -4.386 12.829 -7.715 1.00 94.75 97 LEU A C 1
ATOM 736 O O . LEU A 1 97 ? -5.301 12.126 -8.145 1.00 94.75 97 LEU A O 1
ATOM 740 N N . LEU A 1 98 ? -4.269 13.117 -6.417 1.00 93.44 98 LEU A N 1
ATOM 741 C CA . LEU A 1 98 ? -5.226 12.668 -5.415 1.00 93.44 98 LEU A CA 1
ATOM 742 C C . LEU A 1 98 ? -6.633 13.204 -5.714 1.00 93.44 98 LEU A C 1
ATOM 744 O O . LEU A 1 98 ? -7.595 12.439 -5.642 1.00 93.44 98 LEU A O 1
ATOM 748 N N . GLN A 1 99 ? -6.769 14.480 -6.092 1.00 92.38 99 GLN A N 1
ATOM 749 C CA . GLN A 1 99 ? -8.066 15.049 -6.482 1.00 92.38 99 GLN A CA 1
ATOM 750 C C . GLN A 1 99 ? -8.643 14.372 -7.730 1.00 92.38 99 GLN A C 1
ATOM 752 O O . GLN A 1 99 ? -9.828 14.040 -7.750 1.00 92.38 99 GLN A O 1
ATOM 757 N N . LEU A 1 100 ? -7.814 14.098 -8.743 1.00 92.38 100 LEU A N 1
ATOM 758 C CA . LEU A 1 100 ? -8.250 13.366 -9.938 1.00 92.38 100 LEU A CA 1
ATOM 759 C C . LEU A 1 100 ? -8.736 11.953 -9.592 1.00 92.38 100 LEU A C 1
ATOM 761 O O . LEU A 1 100 ? -9.787 11.521 -10.063 1.00 92.38 100 LEU A O 1
ATOM 765 N N . ARG A 1 101 ? -8.014 11.245 -8.718 1.00 92.50 101 ARG A N 1
ATOM 766 C CA . ARG A 1 101 ? -8.386 9.895 -8.278 1.00 92.50 101 ARG A CA 1
ATOM 767 C C . ARG A 1 101 ? -9.691 9.898 -7.470 1.00 92.50 101 ARG A C 1
ATOM 769 O O . ARG A 1 101 ? -10.508 9.004 -7.668 1.00 92.50 101 ARG A O 1
ATOM 776 N N . LYS A 1 102 ? -9.944 10.916 -6.632 1.00 90.69 102 LYS A N 1
ATOM 777 C CA . LYS A 1 102 ? -11.204 11.079 -5.865 1.00 90.69 102 LYS A CA 1
ATOM 778 C C . LYS A 1 102 ? -12.453 11.202 -6.740 1.00 90.69 102 LYS A C 1
ATOM 780 O O . LYS A 1 102 ? -13.555 10.935 -6.264 1.00 90.69 102 LYS A O 1
ATOM 785 N N . ALA A 1 103 ? -12.302 11.629 -7.994 1.00 87.62 103 ALA A N 1
ATOM 786 C CA . ALA A 1 103 ? -13.419 11.757 -8.925 1.00 87.62 103 ALA A CA 1
ATOM 787 C C . ALA A 1 103 ? -13.907 10.403 -9.473 1.00 87.62 103 ALA A C 1
ATOM 789 O O . ALA A 1 103 ? -15.030 10.317 -9.962 1.00 87.62 103 ALA A O 1
ATOM 790 N N . VAL A 1 104 ? -13.071 9.359 -9.409 1.00 84.75 104 VAL A N 1
ATOM 791 C CA . VAL A 1 104 ? -13.338 8.043 -10.022 1.00 84.75 104 VAL A CA 1
ATOM 792 C C . VAL A 1 104 ? -13.251 6.877 -9.042 1.00 84.75 104 VAL A C 1
ATOM 794 O O . VAL A 1 104 ? -13.832 5.824 -9.294 1.00 84.75 104 VAL A O 1
ATOM 797 N N . CYS A 1 105 ? -12.535 7.043 -7.931 1.00 80.44 105 CYS A N 1
ATOM 798 C CA . CYS A 1 105 ? -12.472 6.050 -6.869 1.00 80.44 105 CYS A CA 1
ATOM 799 C C . CYS A 1 105 ? -13.674 6.212 -5.931 1.00 80.44 105 CYS A C 1
ATOM 801 O O . CYS A 1 105 ? -14.176 7.327 -5.768 1.00 80.44 105 CYS A O 1
ATOM 803 N N . PRO A 1 106 ? -14.150 5.121 -5.309 1.00 68.19 106 PRO A N 1
ATOM 804 C CA . PRO A 1 106 ? -15.272 5.202 -4.389 1.00 68.19 106 PRO A CA 1
ATOM 805 C C . PRO A 1 106 ? -14.991 6.217 -3.274 1.00 68.19 106 PRO A C 1
ATOM 807 O O . PRO A 1 106 ? -13.939 6.173 -2.637 1.00 68.19 106 PRO A O 1
ATOM 810 N N . GLN A 1 107 ? -15.931 7.130 -3.040 1.00 60.50 107 GLN A N 1
ATOM 811 C CA . GLN A 1 107 ? -15.870 8.039 -1.901 1.00 60.50 107 GLN A CA 1
ATOM 812 C C . GLN A 1 107 ? -16.412 7.291 -0.686 1.00 60.50 107 GLN A C 1
ATOM 814 O O . GLN A 1 107 ? -17.624 7.210 -0.496 1.00 60.50 107 GLN A O 1
ATOM 819 N N . PHE A 1 108 ? -15.524 6.684 0.095 1.00 60.34 108 PHE A N 1
ATOM 820 C CA . PHE A 1 108 ? -15.886 6.171 1.412 1.00 60.34 108 PHE A CA 1
ATOM 821 C C . PHE A 1 108 ? -15.690 7.299 2.438 1.00 60.34 108 PHE A C 1
ATOM 823 O O . PHE A 1 108 ? -14.698 8.029 2.373 1.00 60.34 108 PHE A O 1
ATOM 830 N N . GLY A 1 109 ? -16.722 7.519 3.259 1.00 51.25 109 GLY A N 1
ATOM 831 C CA . GLY A 1 109 ? -16.849 8.641 4.199 1.00 51.25 109 GLY A CA 1
ATOM 832 C C . GLY A 1 109 ? -16.204 8.401 5.552 1.00 51.25 109 GLY A C 1
ATOM 833 O O . GLY A 1 109 ? -15.961 7.222 5.887 1.00 51.25 109 GLY A O 1
#

Foldseek 3Di:
DDPCCVQANPDDDDPDDDDDQQDDDPDPDDAADADPDQDDDDLGDNDDDDDDDPDDADVVRDHDDDFPPPSSDGNVQWDFDPDPVPDHTGIHGDPVVVVVSCVPTDDDD

Sequence (109 aa):
MPTLATMLGPEPVLQYASGNTALQTPSNARQPVHSDIDFP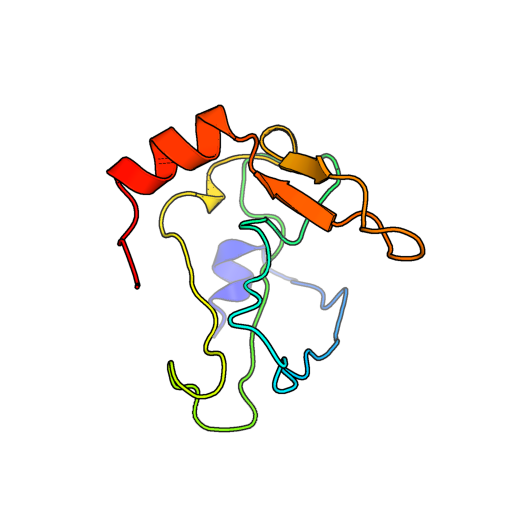HPNFPFSMVVNIPLVDMTIENGALEVWPGTHATTFEDQILEPGQSGELPVRAIIPELLQLRKAVCPQFG

Radius of gyration: 15.85 Å; chains: 1; bounding box: 29×41×34 Å